Protein AF-A0AAV0X1V1-F1 (afdb_monomer)

Mean predicted aligned error: 10.48 Å

Secondary structure (DSSP, 8-state)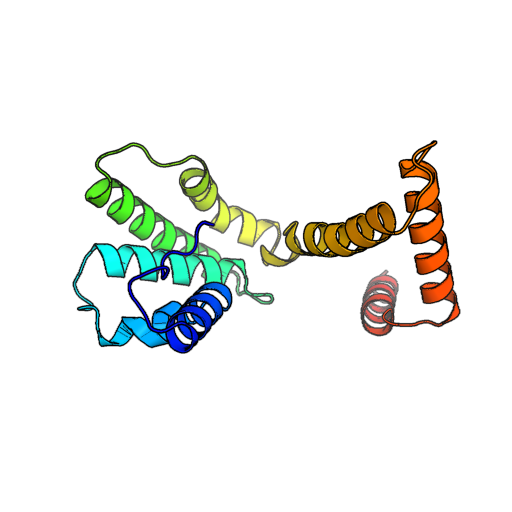:
---TTTTTS-HHHHHHHHHHHHTT-HHHHHTTTS-TT-HHHHHHHHHHHHHHHHH-SS--TTHHHHHHHHHHHHHHHHHHHH-SPPPHHHHHHTTHHHHHHHHS-GGGG-THHHHHHHHHHHHHHHH----TTHHHHHHHHHHHHHHHHHHTTTT-HHHHHHHHHHHTT-

Structure (mmCIF, N/CA/C/O backbone):
data_AF-A0AAV0X1V1-F1
#
_entry.id   AF-A0AAV0X1V1-F1
#
loop_
_atom_site.group_PDB
_atom_site.id
_atom_site.type_symbol
_atom_site.label_atom_id
_atom_site.label_alt_id
_atom_site.label_comp_id
_atom_site.label_asym_id
_atom_site.label_entity_id
_atom_site.label_seq_id
_atom_site.pdbx_PDB_ins_code
_atom_site.Cartn_x
_atom_site.Cartn_y
_atom_site.Cartn_z
_atom_site.occupancy
_atom_site.B_iso_or_equiv
_atom_site.auth_seq_id
_atom_site.auth_comp_id
_atom_site.auth_asym_id
_atom_site.auth_atom_id
_atom_site.pdbx_PDB_model_num
ATOM 1 N N . MET A 1 1 ? 13.251 -3.591 10.973 1.00 37.28 1 MET A N 1
ATOM 2 C CA . MET A 1 1 ? 12.421 -3.738 12.183 1.00 37.28 1 MET A CA 1
ATOM 3 C C . MET A 1 1 ? 13.223 -4.663 13.075 1.00 37.28 1 MET A C 1
ATOM 5 O O . MET A 1 1 ? 13.595 -5.715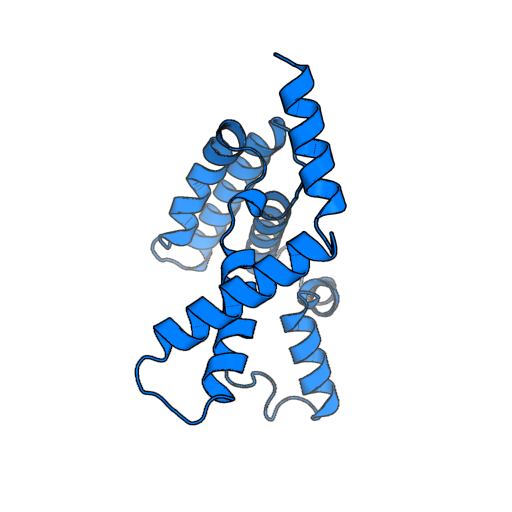 12.573 1.00 37.28 1 MET A O 1
ATOM 9 N N . HIS A 1 2 ? 13.635 -4.219 14.265 1.00 41.78 2 HIS A N 1
ATOM 10 C CA . HIS A 1 2 ? 14.310 -5.112 15.213 1.00 41.78 2 HIS A CA 1
ATOM 11 C C . HIS A 1 2 ? 13.384 -6.292 15.521 1.00 41.78 2 HIS A C 1
ATOM 13 O O . HIS A 1 2 ? 12.164 -6.110 15.542 1.00 41.78 2 HIS A O 1
ATOM 19 N N . ASP A 1 3 ? 13.969 -7.479 15.651 1.00 50.03 3 ASP A N 1
ATOM 20 C CA . ASP A 1 3 ? 13.257 -8.737 15.834 1.00 50.03 3 ASP A CA 1
ATOM 21 C C . ASP A 1 3 ? 12.470 -8.693 17.149 1.00 50.03 3 ASP A C 1
ATOM 23 O O . ASP A 1 3 ? 13.029 -8.726 18.241 1.00 50.03 3 ASP A O 1
ATOM 27 N N . VAL A 1 4 ? 11.149 -8.556 17.035 1.00 63.31 4 VAL A N 1
ATOM 28 C CA . VAL A 1 4 ? 10.232 -8.415 18.177 1.00 63.31 4 VAL A CA 1
ATOM 29 C C . VAL A 1 4 ? 10.148 -9.722 18.982 1.00 63.31 4 VAL A C 1
ATOM 31 O O . VAL A 1 4 ? 9.560 -9.748 20.059 1.00 63.31 4 VAL A O 1
ATOM 34 N N . THR A 1 5 ? 10.718 -10.811 18.458 1.00 50.66 5 THR A N 1
ATOM 35 C CA . THR A 1 5 ? 10.655 -12.153 19.042 1.00 50.66 5 THR A CA 1
ATOM 36 C C . THR A 1 5 ? 11.973 -12.623 19.664 1.00 50.66 5 THR A C 1
ATOM 38 O O . THR A 1 5 ? 11.998 -13.686 20.296 1.00 50.66 5 THR A O 1
ATOM 41 N N . GLU A 1 6 ? 13.044 -11.825 19.559 1.00 52.94 6 GLU A N 1
ATOM 42 C CA . GLU A 1 6 ? 14.349 -12.128 20.152 1.00 52.94 6 GLU A CA 1
ATOM 43 C C . GLU A 1 6 ? 14.230 -12.272 21.683 1.00 52.94 6 GLU A C 1
ATOM 45 O O . GLU A 1 6 ? 13.825 -11.350 22.388 1.00 52.94 6 GLU A O 1
ATOM 50 N N . GLY A 1 7 ? 14.541 -13.466 22.201 1.00 61.59 7 GLY A N 1
ATOM 51 C CA . GLY A 1 7 ? 14.521 -13.775 23.638 1.00 61.59 7 GLY A CA 1
ATOM 52 C C . GLY A 1 7 ? 13.163 -14.179 24.233 1.00 61.59 7 GLY A C 1
ATOM 53 O O . GLY A 1 7 ? 13.118 -14.528 25.410 1.00 61.59 7 GLY A O 1
ATOM 54 N N . VAL A 1 8 ? 12.073 -14.183 23.454 1.00 64.94 8 VAL A N 1
ATOM 55 C CA . VAL A 1 8 ? 10.717 -14.525 23.946 1.00 64.94 8 VAL A CA 1
ATOM 56 C C . VAL A 1 8 ? 10.225 -15.875 23.415 1.00 64.94 8 VAL A C 1
ATOM 58 O O . VAL A 1 8 ? 9.557 -16.621 24.130 1.00 64.94 8 VAL A O 1
ATOM 61 N N . ALA A 1 9 ? 10.566 -16.220 22.172 1.00 60.69 9 ALA A N 1
ATOM 62 C CA . ALA A 1 9 ? 10.157 -17.468 21.533 1.00 60.69 9 ALA A CA 1
ATOM 63 C C . ALA A 1 9 ? 11.377 -18.303 21.112 1.00 60.69 9 ALA A C 1
ATOM 65 O O . ALA A 1 9 ? 12.430 -17.761 20.779 1.00 60.69 9 ALA A O 1
ATOM 66 N N . ARG A 1 10 ? 11.235 -19.639 21.085 1.00 73.94 10 ARG A N 1
ATOM 67 C CA . ARG A 1 10 ? 12.219 -20.513 20.417 1.00 73.94 10 ARG A CA 1
ATOM 68 C C . ARG A 1 10 ? 12.403 -20.042 18.973 1.00 73.94 10 ARG A C 1
ATOM 70 O O . ARG A 1 10 ? 11.416 -19.663 18.345 1.00 73.94 10 ARG A O 1
ATOM 77 N N . TYR A 1 11 ? 13.633 -20.106 18.464 1.00 73.25 11 TYR A N 1
ATOM 78 C CA . TYR A 1 11 ? 14.025 -19.553 17.161 1.00 73.25 11 TYR A CA 1
ATOM 79 C C . TYR A 1 11 ? 13.055 -19.929 16.026 1.00 73.25 11 TYR A C 1
ATOM 81 O O . TYR A 1 11 ? 12.618 -19.070 15.268 1.00 73.25 11 TYR A O 1
ATOM 89 N N . ASP A 1 12 ? 12.607 -21.183 15.984 1.00 71.25 12 ASP A N 1
ATOM 90 C CA . ASP A 1 12 ? 11.672 -21.657 14.957 1.00 71.25 12 ASP A CA 1
ATOM 91 C C . ASP A 1 12 ? 10.294 -20.979 15.057 1.00 71.25 12 ASP A C 1
ATOM 93 O O . ASP A 1 12 ? 9.707 -20.588 14.050 1.00 71.25 12 ASP A O 1
ATOM 97 N N . MET A 1 13 ? 9.788 -20.768 16.277 1.00 70.44 13 MET A N 1
ATOM 98 C CA . MET A 1 13 ? 8.529 -20.047 16.496 1.00 70.44 13 MET A CA 1
ATOM 99 C C . MET A 1 13 ? 8.675 -18.551 16.218 1.00 70.44 13 MET A C 1
ATOM 101 O O . MET A 1 13 ? 7.767 -17.957 15.648 1.00 70.44 13 MET A O 1
ATOM 105 N N . ALA A 1 14 ? 9.812 -17.953 16.574 1.00 70.69 14 ALA A N 1
ATOM 106 C CA . ALA A 1 14 ? 10.150 -16.568 16.249 1.00 70.69 14 ALA A CA 1
ATOM 107 C C . ALA A 1 14 ? 10.116 -16.318 14.729 1.00 70.69 14 ALA A C 1
ATOM 109 O O . ALA A 1 14 ? 9.469 -15.377 14.260 1.00 70.69 14 ALA A O 1
ATOM 110 N N . VAL A 1 15 ? 10.719 -17.221 13.947 1.00 73.94 15 VAL A N 1
ATOM 111 C CA . VAL A 1 15 ? 10.707 -17.173 12.478 1.00 73.94 15 VAL A CA 1
ATOM 112 C C . VAL A 1 15 ? 9.291 -17.335 11.925 1.00 73.94 15 VAL A C 1
ATOM 114 O O . VAL A 1 15 ? 8.881 -16.544 11.076 1.00 73.94 15 VAL A O 1
ATOM 117 N N . ILE A 1 16 ? 8.515 -18.304 12.423 1.00 72.88 16 ILE A N 1
ATOM 118 C CA . ILE A 1 16 ? 7.130 -18.533 11.980 1.00 72.88 16 ILE A CA 1
ATOM 119 C C . ILE A 1 16 ? 6.250 -17.315 12.281 1.00 72.88 16 ILE A C 1
ATOM 121 O O . ILE A 1 16 ? 5.548 -16.828 11.397 1.00 72.88 16 ILE A O 1
ATOM 125 N N . ILE A 1 17 ? 6.309 -16.780 13.502 1.00 68.31 17 ILE A N 1
ATOM 126 C CA . ILE A 1 17 ? 5.523 -15.612 13.920 1.00 68.31 17 ILE A CA 1
ATOM 127 C C . ILE A 1 17 ? 5.905 -14.390 13.082 1.00 68.31 17 ILE A C 1
ATOM 129 O O . ILE A 1 17 ? 5.029 -13.709 12.548 1.00 68.31 17 ILE A O 1
ATOM 133 N N . THR A 1 18 ? 7.201 -14.140 12.901 1.00 68.69 18 THR A N 1
ATOM 134 C CA . THR A 1 18 ? 7.696 -13.028 12.083 1.00 68.69 18 THR A CA 1
ATOM 135 C C . THR A 1 18 ? 7.251 -13.164 10.628 1.00 68.69 18 THR A C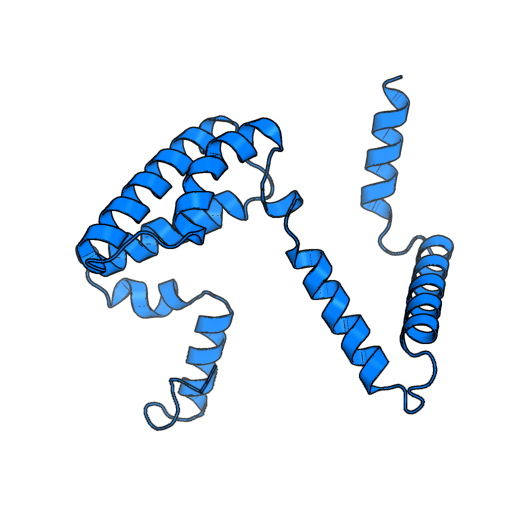 1
ATOM 137 O O . THR A 1 18 ? 6.796 -12.188 10.028 1.00 68.69 18 THR A O 1
ATOM 140 N N . GLN A 1 19 ? 7.309 -14.371 10.062 1.00 71.19 19 GLN A N 1
ATOM 141 C CA . GLN A 1 19 ? 6.864 -14.632 8.697 1.00 71.19 19 GLN A CA 1
ATOM 142 C C . GLN A 1 19 ? 5.356 -14.412 8.542 1.00 71.19 19 GLN A C 1
ATOM 144 O O . GLN A 1 19 ? 4.925 -13.725 7.621 1.00 71.19 19 GLN A O 1
ATOM 149 N N . LEU A 1 20 ? 4.549 -14.901 9.482 1.00 70.38 20 LEU A N 1
ATOM 150 C CA . LEU A 1 20 ? 3.098 -14.726 9.449 1.00 70.38 20 LEU A CA 1
ATOM 151 C C . LEU A 1 20 ? 2.671 -13.265 9.671 1.00 70.38 20 LEU A C 1
ATOM 153 O O . LEU A 1 20 ? 1.693 -12.816 9.072 1.00 70.38 20 LEU A O 1
ATOM 157 N N . ILE A 1 21 ? 3.409 -12.492 10.476 1.00 67.00 21 ILE A N 1
ATOM 158 C CA . ILE A 1 21 ? 3.221 -11.037 10.596 1.00 67.00 21 ILE A CA 1
ATOM 159 C C . ILE A 1 21 ? 3.524 -10.353 9.257 1.00 67.00 21 ILE A C 1
ATOM 161 O O . ILE A 1 21 ? 2.723 -9.540 8.787 1.00 67.00 21 ILE A O 1
ATOM 165 N N . ASN A 1 22 ? 4.642 -10.707 8.618 1.00 64.38 22 ASN A N 1
ATOM 166 C CA . ASN A 1 22 ? 5.047 -10.151 7.325 1.00 64.38 22 ASN A CA 1
ATOM 167 C C . ASN A 1 22 ? 4.050 -10.488 6.205 1.00 64.38 22 ASN A C 1
ATOM 169 O O . ASN A 1 22 ? 3.737 -9.630 5.377 1.00 64.38 22 ASN A O 1
ATOM 173 N N . ASP A 1 23 ? 3.493 -11.697 6.232 1.00 70.19 23 ASP A N 1
ATOM 174 C CA . ASP A 1 23 ? 2.510 -12.189 5.264 1.00 70.19 23 ASP A CA 1
ATOM 175 C C . ASP A 1 23 ? 1.069 -11.746 5.586 1.00 70.19 23 ASP A C 1
ATOM 177 O O . ASP A 1 23 ? 0.130 -12.102 4.876 1.00 70.19 23 ASP A O 1
ATOM 181 N N . LYS A 1 24 ? 0.887 -10.896 6.612 1.00 65.94 24 LYS A N 1
ATOM 182 C CA . LYS A 1 24 ? -0.401 -10.334 7.063 1.00 65.94 24 LYS A CA 1
ATOM 183 C C . LYS A 1 24 ? -1.399 -11.367 7.608 1.00 65.94 24 LYS A C 1
ATOM 185 O O . LYS A 1 24 ? -2.594 -11.082 7.667 1.00 65.94 24 LYS A O 1
ATOM 190 N N . TYR A 1 25 ? -0.925 -12.517 8.076 1.00 70.38 25 TYR A N 1
ATOM 191 C CA . TYR A 1 25 ? -1.731 -13.536 8.758 1.00 70.38 25 TYR A CA 1
ATOM 192 C C . TYR A 1 25 ? -1.837 -13.322 10.272 1.00 70.38 25 TYR A C 1
ATOM 194 O O . TYR A 1 25 ? -2.369 -14.170 10.981 1.00 70.38 25 TYR A O 1
ATOM 202 N N . PHE A 1 26 ? -1.391 -12.171 10.781 1.00 70.88 26 PHE A N 1
ATOM 203 C CA . PHE A 1 26 ? -1.486 -11.818 12.199 1.00 70.88 26 PHE A CA 1
ATOM 204 C C . PHE A 1 26 ? -2.907 -11.984 12.773 1.00 70.88 26 PHE A C 1
ATOM 206 O O . PHE A 1 26 ? -3.072 -12.518 13.868 1.00 70.88 26 PHE A O 1
ATOM 213 N N . THR A 1 27 ? -3.940 -11.617 12.004 1.00 71.44 27 THR A N 1
ATOM 214 C CA . THR A 1 27 ? -5.351 -11.843 12.366 1.00 71.44 27 THR A CA 1
ATOM 215 C C . THR A 1 27 ? -5.704 -13.306 12.593 1.00 71.44 27 THR A C 1
ATOM 217 O O . THR A 1 27 ? -6.553 -13.574 13.430 1.00 71.44 27 THR A O 1
ATOM 220 N N . LEU A 1 28 ? -5.095 -14.242 11.860 1.00 69.56 28 LEU A N 1
ATOM 221 C CA . LEU A 1 28 ? -5.396 -15.671 11.991 1.00 69.56 28 LEU A CA 1
ATOM 222 C C . LEU A 1 28 ? -4.787 -16.278 13.257 1.00 69.56 28 LEU A C 1
ATOM 224 O O . LEU A 1 28 ? -5.328 -17.236 13.786 1.00 69.56 28 LEU A O 1
ATOM 228 N N . ILE A 1 29 ? -3.676 -15.722 13.746 1.00 72.81 29 ILE A N 1
ATOM 229 C CA . ILE A 1 29 ? -2.998 -16.220 14.953 1.00 72.81 29 ILE A CA 1
ATOM 230 C C . ILE A 1 29 ? -3.650 -15.654 16.211 1.00 72.81 29 ILE A C 1
ATOM 232 O O . ILE A 1 29 ? -3.866 -16.360 17.189 1.00 72.81 29 ILE A O 1
ATOM 236 N N . VAL A 1 30 ? -3.906 -14.347 16.201 1.00 74.62 30 VAL A N 1
ATOM 237 C CA . VAL A 1 30 ? -4.257 -13.591 17.409 1.00 74.62 30 VAL A CA 1
ATOM 238 C C . VAL A 1 30 ? -5.757 -13.296 17.476 1.00 74.62 30 VAL A C 1
ATOM 240 O O . VAL A 1 30 ? -6.269 -12.972 18.542 1.00 74.62 30 VAL A O 1
ATOM 243 N N . GLY A 1 31 ? -6.486 -13.444 16.366 1.00 74.44 31 GLY A N 1
ATOM 244 C CA . GLY A 1 31 ? -7.894 -13.057 16.281 1.00 74.44 31 GLY A CA 1
ATOM 245 C C . GLY A 1 31 ? -8.827 -13.828 17.210 1.00 74.44 31 GLY A C 1
ATOM 246 O O . GLY A 1 31 ? -9.748 -13.221 17.741 1.00 74.44 31 GLY A O 1
ATOM 247 N N . GLU A 1 32 ? -8.576 -15.117 17.452 1.00 76.38 32 GLU A N 1
ATOM 248 C CA . GLU A 1 32 ? -9.359 -15.917 18.412 1.00 76.38 32 GLU A CA 1
ATOM 249 C C . GLU A 1 32 ? -8.965 -15.650 19.873 1.00 76.38 32 GLU A C 1
ATOM 251 O O . GLU A 1 32 ? -9.752 -15.888 20.785 1.00 76.38 32 GLU A O 1
ATOM 256 N N . LEU A 1 33 ? -7.754 -15.135 20.101 1.00 77.62 33 LEU A N 1
ATOM 257 C CA . LEU A 1 33 ? -7.209 -14.876 21.436 1.00 77.62 33 LEU A CA 1
ATOM 258 C C . LEU A 1 33 ? -7.554 -13.475 21.959 1.00 77.62 33 LEU A C 1
ATOM 260 O O . LEU A 1 33 ? -7.368 -13.200 23.144 1.00 77.62 33 LEU A O 1
ATOM 264 N N . VAL A 1 34 ? -8.028 -12.576 21.091 1.00 78.69 34 VAL A N 1
ATOM 265 C CA . VAL A 1 34 ? -8.356 -11.192 21.452 1.00 78.69 34 VAL A CA 1
ATOM 266 C C . VAL A 1 34 ? -9.869 -11.024 21.573 1.00 78.69 34 VAL A C 1
ATOM 268 O O . VAL A 1 34 ? -10.588 -11.260 20.600 1.00 78.69 34 VAL A O 1
ATOM 271 N N . PRO A 1 35 ? -10.377 -10.546 22.725 1.00 80.75 35 PRO A N 1
ATOM 272 C CA . PRO A 1 35 ? -11.797 -10.263 22.882 1.00 80.75 35 PRO A CA 1
ATOM 273 C C . PRO A 1 35 ? -12.279 -9.229 21.858 1.00 80.75 35 PRO A C 1
ATOM 275 O O . PRO A 1 35 ? -11.725 -8.128 21.753 1.00 80.75 35 PRO A O 1
ATOM 278 N N . ILE A 1 36 ? -13.340 -9.574 21.123 1.00 75.19 36 ILE A N 1
ATOM 279 C CA . ILE A 1 36 ? -13.860 -8.792 19.988 1.00 75.19 36 ILE A CA 1
ATOM 280 C C . ILE A 1 36 ? -14.313 -7.389 20.419 1.00 75.19 36 ILE A C 1
ATOM 282 O O . ILE A 1 36 ? -14.197 -6.429 19.655 1.00 75.19 36 ILE A O 1
ATOM 286 N N . GLU A 1 37 ? -14.798 -7.250 21.653 1.00 79.69 37 GLU A N 1
ATOM 287 C CA . GLU A 1 37 ? -15.304 -5.983 22.188 1.00 79.69 37 GLU A CA 1
ATOM 288 C C . GLU A 1 37 ? -14.205 -4.967 22.518 1.00 79.69 37 GLU A C 1
ATOM 290 O O . GLU A 1 37 ? -14.509 -3.805 22.794 1.00 79.69 37 GLU A O 1
ATOM 295 N N . THR A 1 38 ? -12.925 -5.356 22.490 1.00 87.19 38 THR A N 1
ATOM 296 C CA . THR A 1 38 ? -11.859 -4.415 22.838 1.00 87.19 38 THR A CA 1
ATOM 297 C C . THR A 1 38 ? -11.742 -3.296 21.791 1.00 87.19 38 THR A C 1
ATOM 299 O O . THR A 1 38 ? -11.590 -3.565 20.595 1.00 87.19 38 THR A O 1
ATOM 302 N N . PRO A 1 39 ? -11.742 -2.012 22.204 1.00 86.69 39 PRO A N 1
ATOM 303 C CA . PRO A 1 39 ? -11.723 -0.882 21.269 1.00 86.69 39 PRO A CA 1
ATOM 304 C C . PRO A 1 39 ? -10.446 -0.847 20.415 1.00 86.69 39 PRO A C 1
ATOM 306 O O . PRO A 1 39 ? -10.466 -0.408 19.265 1.00 86.69 39 PRO A O 1
ATOM 309 N N . VAL A 1 40 ? -9.332 -1.362 20.947 1.00 86.38 40 VAL A N 1
ATOM 310 C CA . VAL A 1 40 ? -8.058 -1.507 20.222 1.00 86.38 40 VAL A CA 1
ATOM 311 C C . VAL A 1 40 ? -8.190 -2.499 19.064 1.00 86.38 40 VAL A C 1
ATOM 313 O O . VAL A 1 40 ? -7.680 -2.253 17.970 1.00 86.38 40 VAL A O 1
ATOM 316 N N . TRP A 1 41 ? -8.907 -3.601 19.277 1.00 87.56 41 TRP A N 1
ATOM 317 C CA . TRP A 1 41 ? -9.150 -4.594 18.239 1.00 87.56 41 TRP A CA 1
ATOM 318 C C . TRP A 1 41 ? -10.113 -4.071 17.174 1.00 87.56 41 TRP A C 1
ATOM 320 O O . TRP A 1 41 ? -9.854 -4.219 15.981 1.00 87.56 41 TRP A O 1
ATOM 330 N N . GLN A 1 42 ? -11.162 -3.355 17.583 1.00 89.81 42 GLN A N 1
ATOM 331 C CA . GLN A 1 42 ? -12.081 -2.684 16.658 1.00 89.81 42 GLN A CA 1
ATOM 332 C C . GLN A 1 42 ? -11.361 -1.662 15.766 1.00 89.81 42 GLN A C 1
ATOM 334 O O . GLN A 1 42 ? -11.594 -1.631 14.555 1.00 89.81 42 GLN A O 1
ATOM 339 N N . LEU A 1 43 ? -10.428 -0.883 16.330 1.00 91.12 43 LEU A N 1
ATOM 340 C CA . LEU A 1 43 ? -9.590 0.049 15.571 1.00 91.12 43 LEU A CA 1
ATOM 341 C C . LEU A 1 43 ? -8.791 -0.676 14.477 1.00 91.12 43 LEU A C 1
ATOM 343 O O . LEU A 1 43 ? -8.716 -0.209 13.334 1.00 91.12 43 LEU A O 1
ATOM 347 N N . TYR A 1 44 ? -8.200 -1.818 14.831 1.00 89.44 44 TYR A N 1
ATOM 348 C CA . TYR A 1 44 ? -7.425 -2.646 13.917 1.00 89.44 44 TYR A CA 1
ATOM 349 C C . TYR A 1 44 ? -8.297 -3.295 12.830 1.00 89.44 44 TYR A C 1
ATOM 351 O O . TYR A 1 44 ? -7.940 -3.236 11.653 1.00 89.44 44 TYR A O 1
ATOM 359 N N . ILE A 1 45 ? -9.468 -3.836 13.182 1.00 88.56 45 ILE A N 1
ATOM 360 C CA . ILE A 1 45 ? -10.432 -4.378 12.212 1.00 88.56 45 ILE A CA 1
ATOM 361 C C . ILE A 1 45 ? -10.863 -3.291 11.222 1.00 88.56 45 ILE A C 1
ATOM 363 O O . ILE A 1 45 ? -10.885 -3.535 10.014 1.00 88.56 45 ILE A O 1
ATOM 367 N N . ALA A 1 46 ? -11.180 -2.085 11.704 1.00 93.00 46 ALA A N 1
ATOM 368 C CA . ALA A 1 46 ? -11.554 -0.965 10.844 1.00 93.00 46 ALA A CA 1
ATOM 369 C C . ALA A 1 46 ? -10.423 -0.617 9.862 1.00 93.00 46 ALA A C 1
ATOM 371 O O . ALA A 1 46 ? -10.660 -0.496 8.660 1.00 93.00 46 ALA A O 1
ATOM 372 N N . LEU A 1 47 ? -9.173 -0.566 10.341 1.00 92.12 47 LEU A N 1
ATOM 373 C CA . LEU A 1 47 ? -8.005 -0.364 9.482 1.00 92.12 47 LEU A CA 1
ATOM 374 C C . LEU A 1 47 ? -7.857 -1.478 8.438 1.00 92.12 47 LEU A C 1
ATOM 376 O O . LEU A 1 47 ? -7.572 -1.201 7.273 1.00 92.12 47 LEU A O 1
ATOM 380 N N . ARG A 1 48 ? -8.060 -2.739 8.835 1.00 90.62 48 ARG A N 1
ATOM 381 C CA . ARG A 1 48 ? -7.953 -3.887 7.931 1.00 90.62 48 ARG A CA 1
ATOM 382 C C . ARG A 1 48 ? -8.977 -3.803 6.803 1.00 90.62 48 ARG A C 1
ATOM 384 O O . ARG A 1 48 ? -8.581 -3.966 5.650 1.00 90.62 48 ARG A O 1
ATOM 391 N N . LYS A 1 49 ? -10.231 -3.466 7.127 1.00 92.88 49 LYS A N 1
ATOM 392 C CA . LYS A 1 49 ? -11.316 -3.255 6.155 1.00 92.88 49 LYS A CA 1
ATOM 393 C C . LYS A 1 49 ? -11.002 -2.120 5.176 1.00 92.88 49 LYS A C 1
ATOM 395 O O . LYS A 1 49 ? -11.201 -2.286 3.976 1.00 92.88 49 LYS A O 1
ATOM 400 N N . ILE A 1 50 ? -10.452 -1.000 5.660 1.00 94.75 50 ILE A N 1
ATOM 401 C CA . ILE A 1 50 ? -9.989 0.108 4.801 1.00 94.75 50 ILE A CA 1
ATOM 402 C C . ILE A 1 50 ? -8.941 -0.396 3.807 1.00 94.75 50 ILE A C 1
ATOM 404 O O . ILE A 1 50 ? -9.049 -0.143 2.610 1.00 94.75 50 ILE A O 1
ATOM 408 N N . VAL A 1 51 ? -7.932 -1.127 4.289 1.00 92.00 51 VAL A N 1
ATOM 409 C CA . VAL A 1 51 ? -6.873 -1.677 3.431 1.00 92.00 51 VAL A CA 1
ATOM 410 C C . VAL A 1 51 ? -7.441 -2.655 2.403 1.00 92.00 51 VAL A C 1
ATOM 412 O O . VAL A 1 51 ? -7.015 -2.611 1.254 1.00 92.00 51 VAL A O 1
ATOM 415 N N . ASP A 1 52 ? -8.406 -3.499 2.775 1.00 91.06 52 ASP A N 1
ATOM 416 C CA . ASP A 1 52 ? -9.042 -4.434 1.839 1.00 91.06 52 ASP A CA 1
ATOM 417 C C . ASP A 1 52 ? -9.762 -3.715 0.698 1.00 91.06 52 ASP A C 1
ATOM 419 O O . ASP A 1 52 ? -9.530 -4.050 -0.465 1.00 91.06 52 ASP A O 1
ATOM 423 N N . ILE A 1 53 ? -10.548 -2.676 1.002 1.00 92.44 53 ILE A N 1
ATOM 424 C CA . ILE A 1 53 ? -11.202 -1.862 -0.032 1.00 92.44 53 ILE A CA 1
ATOM 425 C C . ILE A 1 53 ? -10.143 -1.165 -0.897 1.00 92.44 53 ILE A C 1
ATOM 427 O O . ILE A 1 53 ? -10.186 -1.258 -2.117 1.00 92.44 53 ILE A O 1
ATOM 431 N N . CYS A 1 54 ? -9.137 -0.524 -0.298 1.00 91.94 54 CYS A N 1
ATOM 432 C CA . CYS A 1 54 ? -8.094 0.185 -1.047 1.00 91.94 54 CYS A CA 1
ATOM 433 C C . CYS A 1 54 ? -7.247 -0.733 -1.947 1.00 91.94 54 CYS A C 1
ATOM 435 O O . CYS A 1 54 ? -6.722 -0.283 -2.968 1.00 91.94 54 CYS A O 1
ATOM 437 N N . CYS A 1 55 ? -7.073 -2.002 -1.566 1.00 89.94 55 CYS A N 1
ATOM 438 C CA . CYS A 1 55 ? -6.281 -2.982 -2.306 1.00 89.94 55 CYS A CA 1
ATOM 439 C C . CYS A 1 55 ? -7.095 -3.813 -3.310 1.00 89.94 55 CYS A C 1
ATOM 441 O O . CYS A 1 55 ? -6.495 -4.556 -4.094 1.00 89.94 55 CYS A O 1
ATOM 443 N N . ALA A 1 56 ? -8.424 -3.701 -3.320 1.00 89.44 56 ALA A N 1
ATOM 444 C CA . ALA A 1 56 ? -9.259 -4.416 -4.272 1.00 89.44 56 ALA A CA 1
ATOM 445 C C . ALA A 1 56 ? -9.059 -3.878 -5.701 1.00 89.44 56 ALA A C 1
ATOM 447 O O . ALA A 1 56 ? -8.979 -2.675 -5.942 1.00 89.44 56 ALA A O 1
ATOM 448 N N . LYS A 1 57 ? -8.941 -4.795 -6.670 1.00 88.00 57 LYS A N 1
ATOM 449 C CA . LYS A 1 57 ? -8.712 -4.461 -8.090 1.00 88.00 57 LYS A CA 1
ATOM 450 C C . LYS A 1 57 ? -9.991 -4.088 -8.832 1.00 88.00 57 LYS A C 1
ATOM 452 O O . LYS A 1 57 ? -9.920 -3.399 -9.841 1.00 88.00 57 LYS A O 1
ATOM 457 N N . THR A 1 58 ? -11.131 -4.567 -8.352 1.00 88.50 58 THR A N 1
ATOM 458 C CA . THR A 1 58 ? -12.455 -4.360 -8.940 1.00 88.50 58 THR A CA 1
ATOM 459 C C . THR A 1 58 ? -13.399 -3.995 -7.810 1.00 88.50 58 THR A C 1
ATOM 461 O O . THR A 1 58 ? -13.519 -4.752 -6.848 1.00 88.50 58 THR A O 1
ATOM 464 N N . ILE A 1 59 ? -14.002 -2.813 -7.890 1.00 89.06 59 ILE A N 1
ATOM 465 C CA . ILE A 1 59 ? -14.793 -2.228 -6.806 1.00 89.06 59 ILE A CA 1
ATOM 466 C C . ILE A 1 59 ? -16.031 -1.569 -7.418 1.00 89.06 59 ILE A C 1
ATOM 468 O O . ILE A 1 59 ? -15.944 -0.993 -8.502 1.00 89.06 59 ILE A O 1
ATOM 472 N N . GLN A 1 60 ? -17.168 -1.678 -6.731 1.00 90.25 60 GLN A N 1
ATOM 473 C CA . GLN A 1 60 ? -18.412 -1.001 -7.100 1.00 90.25 60 GLN A CA 1
ATOM 474 C C . GLN A 1 60 ? -18.408 0.450 -6.600 1.00 90.25 60 GLN A C 1
ATOM 476 O O . GLN A 1 60 ? -17.755 0.766 -5.604 1.00 90.25 60 GLN A O 1
ATOM 481 N N . SER A 1 61 ? -19.146 1.341 -7.262 1.00 85.12 61 SER A N 1
ATOM 482 C CA . SER A 1 61 ? -19.221 2.760 -6.887 1.00 85.12 61 SER A CA 1
ATOM 483 C C . SER A 1 61 ? -19.670 2.961 -5.441 1.00 85.12 61 SER A C 1
ATOM 485 O O . SER A 1 61 ? -19.129 3.808 -4.740 1.00 85.12 61 SER A O 1
ATOM 487 N N . GLU A 1 62 ? -20.590 2.129 -4.958 1.00 89.31 62 GLU A N 1
ATOM 488 C CA . GLU A 1 62 ? -21.209 2.219 -3.633 1.00 89.31 62 GLU A CA 1
ATOM 489 C C . GLU A 1 62 ? -20.202 1.958 -2.502 1.00 89.31 62 GLU A C 1
ATOM 491 O O . GLU A 1 62 ? -20.386 2.411 -1.369 1.00 89.31 62 GLU A O 1
ATOM 496 N N . CYS A 1 63 ? -19.086 1.285 -2.805 1.00 91.06 63 CYS A N 1
ATOM 497 C CA . CYS A 1 63 ? -18.006 1.064 -1.851 1.00 91.06 63 CYS A CA 1
ATOM 498 C C . CYS A 1 63 ? -17.318 2.368 -1.414 1.00 91.06 63 CYS A C 1
ATOM 500 O O . CYS A 1 63 ? -16.638 2.355 -0.389 1.00 91.06 63 CYS A O 1
ATOM 502 N N . SER A 1 64 ? -17.492 3.489 -2.131 1.00 92.88 64 SER A N 1
ATOM 503 C CA . SER A 1 64 ? -16.983 4.796 -1.689 1.00 92.88 64 SER A CA 1
ATOM 504 C C . SER A 1 64 ? -17.627 5.233 -0.375 1.00 92.88 64 SER A C 1
ATOM 506 O O . SER A 1 64 ? -16.928 5.655 0.541 1.00 92.88 64 SER A O 1
ATOM 508 N N . HIS A 1 65 ? -18.947 5.074 -0.257 1.00 94.44 65 HIS A N 1
ATOM 509 C CA . HIS A 1 65 ? -19.696 5.454 0.939 1.00 94.44 65 HIS A CA 1
ATOM 510 C C . HIS A 1 65 ? -19.344 4.551 2.119 1.00 94.44 65 HIS A C 1
ATOM 512 O O . HIS A 1 65 ? -19.140 5.033 3.233 1.00 94.44 65 HIS A O 1
ATOM 518 N N . LEU A 1 66 ? -19.203 3.248 1.857 1.00 95.19 66 LEU A N 1
ATOM 519 C CA . LEU A 1 66 ? -18.736 2.289 2.853 1.00 95.19 66 LEU A CA 1
ATOM 520 C C . LEU A 1 66 ? -17.331 2.650 3.356 1.00 95.19 66 LEU A C 1
ATOM 522 O O . LEU A 1 66 ? -17.079 2.621 4.559 1.00 95.19 66 LEU A O 1
ATOM 526 N N . LEU A 1 67 ? -16.420 3.016 2.451 1.00 95.62 67 LEU A N 1
ATOM 527 C CA . LEU A 1 67 ? -15.070 3.432 2.814 1.00 95.62 67 LEU A CA 1
ATOM 528 C C . LEU A 1 67 ? -15.091 4.672 3.714 1.00 95.62 67 LEU A C 1
ATOM 530 O O . LEU A 1 67 ? -14.432 4.665 4.752 1.00 95.62 67 LEU A O 1
ATOM 534 N N . ASP A 1 68 ? -15.877 5.692 3.367 1.00 96.31 68 ASP A N 1
ATOM 535 C CA . ASP A 1 68 ? -15.988 6.920 4.161 1.00 96.31 68 ASP A CA 1
ATOM 536 C C . ASP A 1 68 ? -16.528 6.638 5.574 1.00 96.31 68 ASP A C 1
ATOM 538 O O . ASP A 1 68 ? -15.991 7.157 6.556 1.00 96.31 68 ASP A O 1
ATOM 542 N N . GLN A 1 69 ? -17.526 5.754 5.704 1.00 97.00 69 GLN A N 1
ATOM 543 C CA . GLN A 1 69 ? -18.054 5.328 7.004 1.00 97.00 69 GLN A CA 1
ATOM 544 C C . GLN A 1 69 ? -17.002 4.601 7.850 1.00 97.00 69 GLN A C 1
ATOM 546 O O . GLN A 1 69 ? -16.826 4.915 9.028 1.00 97.00 69 GLN A O 1
ATOM 551 N N . ILE A 1 70 ? -16.269 3.650 7.261 1.00 96.75 70 ILE A N 1
ATOM 552 C CA . ILE A 1 70 ? -15.246 2.887 7.990 1.00 96.75 70 ILE A CA 1
ATOM 553 C C . ILE A 1 70 ? -14.067 3.792 8.379 1.00 96.75 70 ILE A C 1
ATOM 555 O O . ILE A 1 70 ? -13.530 3.655 9.478 1.00 96.75 70 ILE A O 1
ATOM 559 N N . VAL A 1 71 ? -13.674 4.740 7.521 1.00 97.25 71 VAL A N 1
ATOM 560 C CA . VAL A 1 71 ? -12.627 5.731 7.824 1.00 97.25 71 VAL A CA 1
ATOM 561 C C . VAL A 1 71 ? -13.056 6.655 8.962 1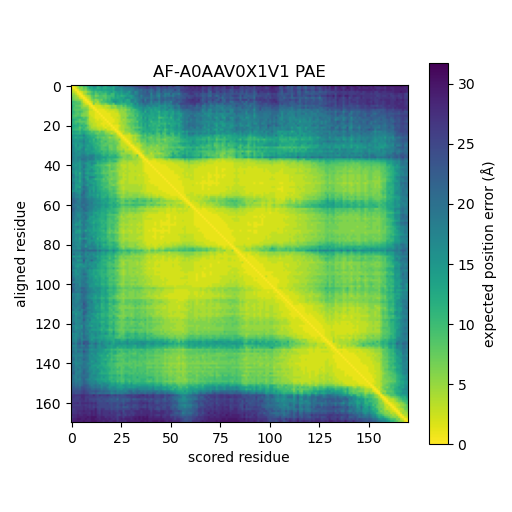.00 97.25 71 VAL A C 1
ATOM 563 O O . VAL A 1 71 ? -12.249 6.925 9.852 1.00 97.25 71 VAL A O 1
ATOM 566 N N . ALA A 1 72 ? -14.310 7.116 8.974 1.00 96.62 72 ALA A N 1
ATOM 567 C CA . ALA A 1 72 ? -14.833 7.940 10.060 1.00 96.62 72 ALA A CA 1
ATOM 568 C C . ALA A 1 72 ? -14.785 7.195 11.403 1.00 96.62 72 ALA A C 1
ATOM 570 O O . ALA A 1 72 ? -14.276 7.736 12.386 1.00 96.62 72 ALA A O 1
ATOM 571 N N . GLU A 1 73 ? -15.223 5.934 11.425 1.00 96.25 73 GLU A N 1
ATOM 572 C CA . GLU A 1 73 ? -15.187 5.107 12.633 1.00 96.25 73 GLU A CA 1
ATOM 573 C C . GLU A 1 73 ? -13.751 4.807 13.087 1.00 96.25 73 GLU A C 1
ATOM 575 O O . GLU A 1 73 ? -13.423 4.946 14.266 1.00 96.25 73 GLU A O 1
ATOM 580 N N . HIS A 1 74 ? -12.855 4.485 12.149 1.00 96.25 74 HIS A N 1
ATOM 581 C CA . HIS A 1 74 ? -11.434 4.295 12.437 1.00 96.25 74 HIS A CA 1
ATOM 582 C C . HIS A 1 74 ? -10.810 5.546 13.070 1.00 96.25 74 HIS A C 1
ATOM 584 O O . HIS A 1 74 ? -10.125 5.452 14.088 1.00 96.25 74 HIS A O 1
ATOM 590 N N . ASN A 1 75 ? -11.066 6.726 12.500 1.00 95.94 75 ASN A N 1
ATOM 591 C CA . ASN A 1 75 ? -10.526 7.985 13.006 1.00 95.94 75 ASN A CA 1
ATOM 592 C C . ASN A 1 75 ? -11.094 8.329 14.390 1.00 95.94 75 ASN A C 1
ATOM 594 O O . ASN A 1 75 ? -10.346 8.786 15.254 1.00 95.94 75 ASN A O 1
ATOM 598 N N . ARG A 1 76 ? -12.384 8.060 14.628 1.00 95.56 76 ARG A N 1
ATOM 599 C CA . ARG A 1 76 ? -13.028 8.239 15.937 1.00 95.56 76 ARG A CA 1
ATOM 600 C C . ARG A 1 76 ? -12.364 7.369 17.007 1.00 95.56 76 ARG A C 1
ATOM 602 O O . ARG A 1 76 ? -11.968 7.885 18.052 1.00 95.56 76 ARG A O 1
ATOM 609 N N . LEU A 1 77 ? -12.192 6.074 16.732 1.00 94.31 77 LEU A N 1
ATOM 610 C CA . LEU A 1 77 ? -11.515 5.138 17.636 1.00 94.31 77 LEU A CA 1
ATOM 611 C C . LEU A 1 77 ? -10.044 5.517 17.853 1.00 94.31 77 LEU A C 1
ATOM 613 O O . LEU A 1 77 ? -9.544 5.429 18.973 1.00 94.31 77 LEU A O 1
ATOM 617 N N . TYR A 1 78 ? -9.353 5.980 16.808 1.00 94.69 78 TYR A N 1
ATOM 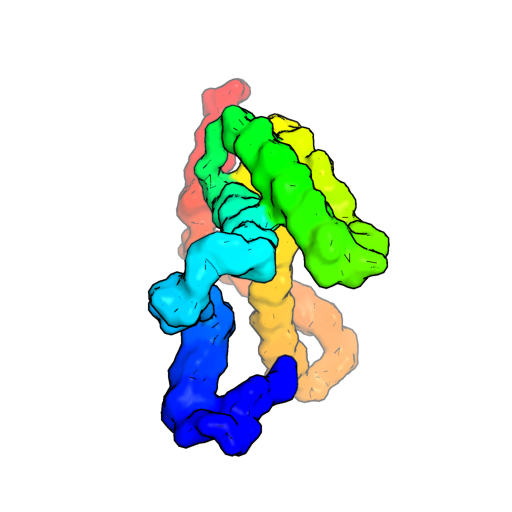618 C CA . TYR A 1 78 ? -7.956 6.400 16.900 1.00 94.69 78 TYR A CA 1
ATOM 619 C C . TYR A 1 78 ? -7.786 7.594 17.844 1.00 94.69 78 TYR A C 1
ATOM 621 O O . TYR A 1 78 ? -6.903 7.575 18.698 1.00 94.69 78 TYR A O 1
ATOM 629 N N . LEU A 1 79 ? -8.633 8.620 17.709 1.00 94.69 79 LEU A N 1
ATOM 630 C CA . LEU A 1 79 ? -8.603 9.800 18.577 1.00 94.69 79 LEU A CA 1
ATOM 631 C C . LEU A 1 79 ? -8.901 9.428 20.034 1.00 94.69 79 LEU A C 1
ATOM 633 O O . LEU A 1 79 ? -8.188 9.877 20.930 1.00 94.69 79 LEU A O 1
ATOM 637 N N . LEU A 1 80 ? -9.897 8.562 20.255 1.00 93.75 80 LEU A N 1
ATOM 638 C CA . LEU A 1 80 ? -10.269 8.076 21.586 1.00 93.75 80 LEU A CA 1
ATOM 639 C C . LEU A 1 80 ? -9.116 7.331 22.275 1.00 93.75 80 LEU A C 1
ATOM 641 O O . LEU A 1 80 ? -8.836 7.578 23.442 1.00 93.75 80 LEU A O 1
ATOM 645 N N . LEU A 1 81 ? -8.448 6.424 21.558 1.00 91.19 81 LEU A N 1
ATOM 646 C CA . LEU A 1 81 ? -7.394 5.574 22.121 1.00 91.19 81 LEU A CA 1
ATOM 647 C C . LEU A 1 81 ? -6.040 6.276 22.219 1.00 91.19 81 LEU A C 1
ATOM 649 O O . LEU A 1 81 ? -5.262 5.991 23.124 1.00 91.19 81 LEU A O 1
ATOM 653 N N . SER A 1 82 ? -5.726 7.159 21.270 1.00 90.19 82 SER A N 1
ATOM 654 C CA . SER A 1 82 ? -4.418 7.810 21.216 1.00 90.19 82 SER A CA 1
ATOM 655 C C . SER A 1 82 ? -4.338 9.078 22.064 1.00 90.19 82 SER A C 1
ATOM 657 O O . SER A 1 82 ? -3.217 9.504 22.342 1.00 90.19 82 SER A O 1
ATOM 659 N N . GLY A 1 83 ? -5.466 9.726 22.384 1.00 90.38 83 GLY A N 1
ATOM 660 C CA . GLY A 1 83 ? -5.493 11.017 23.086 1.00 90.38 83 GLY A CA 1
ATOM 661 C C . GLY A 1 83 ? -4.714 12.133 22.374 1.00 90.38 83 GLY A C 1
ATOM 662 O O . GLY A 1 83 ? -4.296 13.099 23.005 1.00 90.38 83 GLY A O 1
ATOM 663 N N . SER A 1 84 ? -4.456 11.981 21.071 1.00 90.38 84 SER A N 1
ATOM 664 C CA . SER A 1 84 ? -3.578 12.854 20.289 1.00 90.38 84 SER A CA 1
ATOM 665 C C . SER A 1 84 ? -4.209 13.234 18.953 1.00 90.38 84 SER A C 1
ATOM 667 O O . SER A 1 84 ? -5.259 12.718 18.572 1.00 90.38 84 SER A O 1
ATOM 669 N N . ASN A 1 85 ? -3.552 14.136 18.223 1.00 91.69 85 ASN A N 1
ATOM 670 C CA . ASN A 1 85 ? -4.022 14.592 16.921 1.00 91.69 85 ASN A CA 1
ATOM 671 C C . ASN A 1 85 ? -3.990 13.485 15.858 1.00 91.69 85 ASN A C 1
ATOM 673 O O . ASN A 1 85 ? -3.142 12.585 15.853 1.00 91.69 85 ASN A O 1
ATOM 677 N N . LEU A 1 86 ? -4.896 13.605 14.887 1.00 91.56 86 LEU A N 1
ATOM 678 C CA . LEU A 1 86 ? -4.954 12.698 13.752 1.00 91.56 86 LEU A CA 1
ATOM 679 C C . LEU A 1 86 ? -3.683 12.824 12.901 1.00 91.56 86 LEU A C 1
ATOM 681 O O . LEU A 1 86 ? -3.297 13.914 12.478 1.00 91.56 86 LEU A O 1
ATOM 685 N N . LYS A 1 87 ? -3.031 11.695 12.605 1.00 92.50 87 LYS A N 1
ATOM 686 C CA . LYS A 1 87 ? -1.853 11.697 11.725 1.00 92.50 87 LYS A CA 1
ATOM 687 C C . LYS A 1 87 ? -2.254 12.113 10.300 1.00 92.50 87 LYS A C 1
ATOM 689 O O . LYS A 1 87 ? -3.305 11.673 9.829 1.00 92.50 87 LYS A O 1
ATOM 694 N N . PRO A 1 88 ? -1.384 12.820 9.549 1.00 94.19 88 PRO A N 1
ATOM 695 C CA . PRO A 1 88 ? -1.679 13.245 8.175 1.00 94.19 88 PRO A CA 1
ATOM 696 C C . PRO A 1 88 ? -2.147 12.111 7.253 1.00 94.19 88 PRO A C 1
ATOM 698 O O . PRO A 1 88 ? -3.039 12.302 6.433 1.00 94.19 88 PRO A O 1
ATOM 701 N N . LYS A 1 89 ? -1.605 10.898 7.435 1.00 92.19 89 LYS A N 1
ATOM 702 C CA . LYS A 1 89 ? -2.015 9.703 6.680 1.00 92.19 89 LYS A CA 1
ATOM 703 C C . LYS A 1 89 ? -3.509 9.385 6.834 1.00 92.19 89 LYS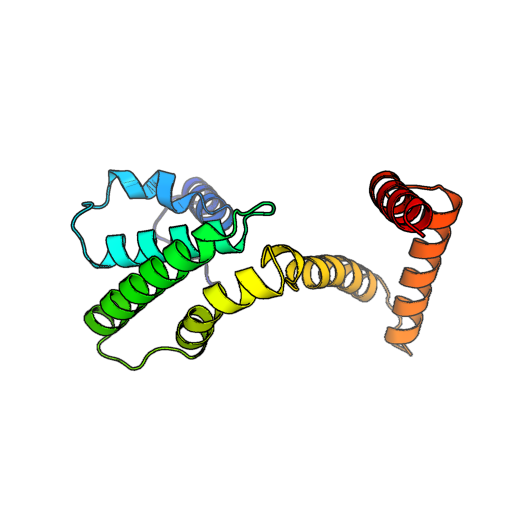 A C 1
ATOM 705 O O . LYS A 1 89 ? -4.152 9.034 5.857 1.00 92.19 89 LYS A O 1
ATOM 710 N N . PHE A 1 90 ? -4.056 9.533 8.040 1.00 93.19 90 PHE A N 1
ATOM 711 C CA . PHE A 1 90 ? -5.450 9.215 8.346 1.00 93.19 90 PHE A CA 1
ATOM 712 C C . PHE A 1 90 ? -6.391 10.350 7.943 1.00 93.19 90 PHE A C 1
ATOM 714 O O . PHE A 1 90 ? -7.520 10.098 7.536 1.00 93.19 90 PHE A O 1
ATOM 721 N N . HIS A 1 91 ? -5.904 11.593 7.969 1.00 93.19 91 HIS A N 1
ATOM 722 C CA . HIS A 1 91 ? -6.616 12.710 7.355 1.00 93.19 91 HIS A CA 1
ATOM 723 C C . HIS A 1 91 ? -6.759 12.499 5.841 1.00 93.19 91 HIS A C 1
ATOM 725 O O . HIS A 1 91 ? -7.857 12.609 5.308 1.00 93.19 91 HIS A O 1
ATOM 731 N N . MET A 1 92 ? -5.686 12.084 5.160 1.00 93.62 92 MET A N 1
ATOM 732 C CA . MET A 1 92 ? -5.716 11.821 3.718 1.00 93.62 92 MET A CA 1
ATOM 733 C C . MET A 1 92 ? -6.715 10.718 3.331 1.00 93.62 92 MET A C 1
ATOM 735 O O . MET A 1 92 ? -7.339 10.809 2.276 1.00 93.62 92 MET A O 1
ATOM 739 N N . LEU A 1 93 ? -6.917 9.710 4.194 1.00 94.38 93 LEU A N 1
ATOM 740 C CA . LEU A 1 93 ? -7.912 8.650 3.978 1.00 94.38 93 LEU A CA 1
ATOM 741 C C . LEU A 1 93 ? -9.345 9.184 3.870 1.00 94.38 93 LEU A C 1
ATOM 743 O O . LEU A 1 93 ? -10.154 8.579 3.178 1.00 94.38 93 LEU A O 1
ATOM 747 N N . THR A 1 94 ? -9.664 10.326 4.483 1.00 95.62 94 THR A N 1
ATOM 748 C CA . THR A 1 94 ? -11.010 10.928 4.381 1.00 95.62 94 THR A CA 1
ATOM 749 C C . THR A 1 94 ? -11.355 11.383 2.962 1.00 95.62 94 THR A C 1
ATOM 751 O O . THR A 1 94 ? -12.515 11.601 2.632 1.00 95.62 94 THR A O 1
ATOM 754 N N . HIS A 1 95 ? -10.351 11.522 2.095 1.00 94.81 95 HIS A N 1
ATOM 755 C CA . HIS A 1 95 ? -10.543 11.872 0.692 1.00 94.81 95 HIS A CA 1
ATOM 756 C C . HIS A 1 95 ? -10.618 10.648 -0.224 1.00 94.81 95 HIS A C 1
ATOM 758 O O . HIS A 1 95 ? -10.866 10.798 -1.42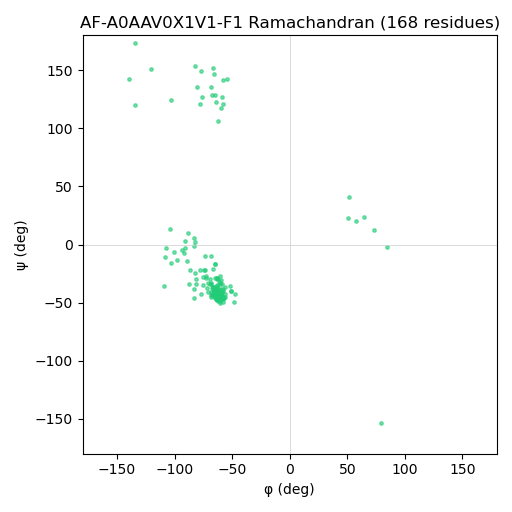3 1.00 94.81 95 HIS A O 1
ATOM 764 N N . TYR A 1 96 ? -10.405 9.440 0.306 1.00 94.50 96 TYR A N 1
ATOM 765 C CA . TYR A 1 96 ? -10.283 8.244 -0.520 1.00 94.50 96 TYR A CA 1
ATOM 766 C C . TYR A 1 96 ? -11.613 7.826 -1.150 1.00 94.50 96 TYR A C 1
ATOM 768 O O . TYR A 1 96 ? -11.585 7.383 -2.295 1.00 94.50 96 TYR A O 1
ATOM 776 N N . GLY A 1 97 ? -12.764 8.038 -0.497 1.00 94.19 97 GLY A N 1
ATOM 777 C CA . GLY A 1 97 ? -14.071 7.789 -1.117 1.00 94.19 97 GLY A CA 1
ATOM 778 C C . GLY A 1 97 ? -14.268 8.608 -2.397 1.00 94.19 97 GLY A C 1
ATOM 779 O O . GLY A 1 97 ? -14.609 8.067 -3.448 1.00 94.19 97 GLY A O 1
ATOM 780 N N . ARG A 1 98 ? -13.927 9.904 -2.364 1.00 94.88 98 ARG A N 1
ATOM 781 C CA . ARG A 1 98 ? -13.975 10.779 -3.551 1.00 94.88 98 ARG A CA 1
ATOM 782 C C . ARG A 1 98 ? -12.988 10.346 -4.638 1.00 94.88 98 ARG A C 1
ATOM 784 O O . ARG A 1 98 ? -13.319 10.396 -5.822 1.00 94.88 98 ARG A O 1
ATOM 791 N N . LEU A 1 99 ? -11.775 9.944 -4.252 1.00 93.44 99 LEU A N 1
ATOM 792 C CA . LEU A 1 99 ? -10.771 9.449 -5.199 1.00 93.44 99 LEU A CA 1
ATOM 793 C C . LEU A 1 99 ? -11.210 8.145 -5.867 1.00 93.44 99 LEU A C 1
ATOM 795 O O . LEU A 1 99 ? -10.960 7.982 -7.056 1.00 93.44 99 LEU A O 1
ATOM 799 N N . LEU A 1 100 ? -11.898 7.265 -5.137 1.00 92.25 100 LEU A N 1
ATOM 800 C CA . LEU A 1 100 ? -12.438 6.018 -5.668 1.00 92.25 100 LEU A CA 1
ATOM 801 C C . LEU A 1 100 ? -13.461 6.283 -6.782 1.00 92.25 100 LEU A C 1
A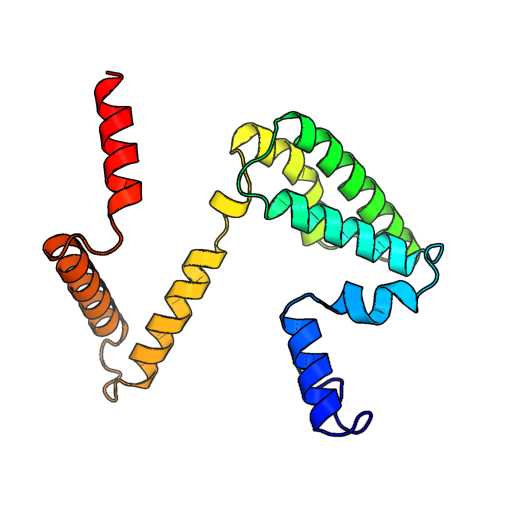TOM 803 O O . LEU A 1 100 ? -13.383 5.668 -7.839 1.00 92.25 100 LEU A O 1
ATOM 807 N N . ILE A 1 101 ? -14.377 7.237 -6.580 1.00 92.94 101 ILE A N 1
ATOM 808 C CA . ILE A 1 101 ? -15.377 7.611 -7.595 1.00 92.94 101 ILE A CA 1
ATOM 809 C C . ILE A 1 101 ? -14.699 8.217 -8.831 1.00 92.94 101 ILE A C 1
ATOM 811 O O . ILE A 1 101 ? -15.071 7.911 -9.960 1.00 92.94 101 ILE A O 1
ATOM 815 N N . LYS A 1 102 ? -13.699 9.083 -8.627 1.00 92.62 102 LYS A N 1
ATOM 816 C CA . LYS A 1 102 ? -13.056 9.822 -9.721 1.00 92.62 102 LYS A CA 1
ATOM 817 C C . LYS A 1 102 ? -12.073 8.976 -10.536 1.00 92.62 102 LYS A C 1
ATOM 819 O O . LYS A 1 102 ? -12.031 9.102 -11.755 1.00 92.62 102 LYS A O 1
ATOM 824 N N . ASN A 1 103 ? -11.254 8.167 -9.866 1.00 90.75 103 ASN A N 1
ATOM 825 C CA . ASN A 1 103 ? -10.132 7.447 -10.475 1.00 90.75 103 ASN A CA 1
ATOM 826 C C . ASN A 1 103 ? -10.383 5.935 -10.593 1.00 90.75 103 ASN A C 1
ATOM 828 O O . ASN A 1 103 ? -9.595 5.238 -11.231 1.00 90.75 103 ASN A O 1
ATOM 832 N N . GLY A 1 104 ? -11.438 5.415 -9.961 1.00 89.50 104 GLY A N 1
ATOM 833 C CA . GLY A 1 104 ? -11.675 3.983 -9.835 1.00 89.50 104 GLY A CA 1
ATOM 834 C C . GLY A 1 104 ? -10.823 3.328 -8.733 1.00 89.50 104 GLY A C 1
ATOM 835 O O . GLY A 1 104 ? -10.433 3.981 -7.760 1.00 89.50 104 GLY A O 1
ATOM 836 N N . PRO A 1 105 ? -10.530 2.020 -8.852 1.00 90.88 105 PRO A N 1
ATOM 837 C CA . PRO A 1 105 ? -9.816 1.257 -7.829 1.00 90.88 105 PRO A CA 1
ATOM 838 C C . PRO A 1 105 ? -8.426 1.823 -7.485 1.00 90.88 105 PRO A C 1
ATOM 840 O O . PRO A 1 105 ? -7.522 1.875 -8.323 1.00 90.88 105 PRO A O 1
ATOM 843 N N . LEU A 1 106 ? -8.221 2.181 -6.212 1.00 90.62 106 LEU A N 1
ATOM 844 C CA . LEU A 1 106 ? -7.031 2.904 -5.733 1.00 90.62 106 LEU A CA 1
ATOM 845 C C . LEU A 1 106 ? -5.717 2.125 -5.908 1.00 90.62 106 LEU A C 1
ATOM 847 O O . LEU A 1 106 ? -4.654 2.721 -6.113 1.00 90.62 106 LEU A O 1
ATOM 851 N N . ILE A 1 107 ? -5.775 0.789 -5.875 1.00 89.88 107 ILE A N 1
ATOM 852 C CA . ILE A 1 107 ? -4.604 -0.076 -6.069 1.00 89.88 107 ILE A CA 1
ATOM 853 C C . ILE A 1 107 ? -3.940 0.130 -7.435 1.00 89.88 107 ILE A C 1
ATOM 855 O O . ILE A 1 107 ? -2.719 -0.005 -7.548 1.00 89.88 107 ILE A O 1
ATOM 859 N N . LEU A 1 108 ? -4.716 0.497 -8.460 1.00 87.94 108 LEU A N 1
ATOM 860 C CA . LEU A 1 108 ? -4.220 0.703 -9.822 1.00 87.94 108 LEU A CA 1
ATOM 861 C C . LEU A 1 108 ? -3.392 1.987 -9.941 1.00 87.94 108 LEU A C 1
ATOM 863 O O . LEU A 1 108 ? -2.473 2.050 -10.750 1.00 87.94 108 LEU A O 1
ATOM 867 N N . THR A 1 109 ? -3.660 2.971 -9.080 1.00 88.62 109 THR A N 1
ATOM 868 C CA . THR A 1 109 ? -2.887 4.218 -8.971 1.00 88.62 109 THR A CA 1
ATOM 869 C C . THR A 1 109 ? -1.743 4.140 -7.953 1.00 88.62 109 THR A C 1
ATOM 871 O O . THR A 1 109 ? -1.069 5.134 -7.696 1.00 88.62 109 THR A O 1
ATOM 874 N N . SER A 1 110 ? -1.517 2.976 -7.336 1.00 89.44 110 SER A N 1
ATOM 875 C CA . SER A 1 110 ? -0.519 2.828 -6.273 1.00 89.44 110 SER A CA 1
ATOM 876 C C . SER A 1 110 ? 0.920 2.749 -6.796 1.00 89.44 110 SER A C 1
ATOM 878 O O . SER A 1 110 ? 1.206 2.163 -7.841 1.00 89.44 110 SER A O 1
ATOM 880 N N . CYS A 1 111 ? 1.872 3.240 -5.997 1.00 89.25 111 CYS A N 1
ATOM 881 C CA . CYS A 1 111 ? 3.300 3.170 -6.323 1.00 89.25 111 CYS A CA 1
ATOM 882 C C . CYS A 1 111 ? 3.963 1.821 -5.984 1.00 89.25 111 CYS A C 1
ATOM 884 O O . CYS A 1 111 ? 5.163 1.652 -6.203 1.00 89.25 111 CYS A O 1
ATOM 886 N N . ILE A 1 112 ? 3.210 0.831 -5.487 1.00 86.69 112 ILE A N 1
ATOM 887 C CA . ILE A 1 112 ? 3.752 -0.460 -5.019 1.00 86.69 112 ILE A CA 1
ATOM 888 C C . ILE A 1 112 ? 4.527 -1.177 -6.136 1.00 86.69 112 ILE A C 1
ATOM 890 O O . ILE A 1 112 ? 5.579 -1.773 -5.901 1.00 86.69 112 ILE A O 1
ATOM 894 N N . ARG A 1 113 ? 4.037 -1.104 -7.379 1.00 86.81 113 ARG A N 1
ATOM 895 C CA . ARG A 1 113 ? 4.700 -1.726 -8.538 1.00 86.81 113 ARG A CA 1
ATOM 896 C C . ARG A 1 113 ? 6.009 -1.022 -8.903 1.00 86.81 113 ARG A C 1
ATOM 898 O O . ARG A 1 113 ? 6.952 -1.700 -9.313 1.00 86.81 113 ARG A O 1
ATOM 905 N N . PHE A 1 114 ? 6.083 0.298 -8.729 1.00 88.94 114 PHE A N 1
ATOM 906 C CA . PHE A 1 114 ? 7.317 1.056 -8.943 1.00 88.94 114 PHE A CA 1
ATOM 907 C C . PHE A 1 114 ? 8.369 0.671 -7.900 1.00 88.94 114 PHE A C 1
ATOM 909 O O . PHE A 1 114 ? 9.496 0.344 -8.269 1.00 88.94 114 PHE A O 1
ATOM 916 N N . GLU A 1 115 ? 7.977 0.551 -6.629 1.00 88.38 115 GLU A N 1
ATOM 917 C CA . GLU A 1 115 ? 8.885 0.097 -5.570 1.00 88.38 115 GLU A CA 1
ATOM 918 C C . GLU A 1 115 ? 9.388 -1.335 -5.778 1.00 88.38 115 GLU A C 1
ATOM 920 O O . GLU A 1 115 ? 10.577 -1.621 -5.617 1.00 88.38 115 GLU A O 1
ATOM 925 N N . ALA A 1 116 ? 8.517 -2.237 -6.236 1.00 88.88 116 ALA A N 1
ATOM 926 C CA . ALA A 1 116 ? 8.928 -3.589 -6.602 1.00 88.88 116 ALA A CA 1
ATOM 927 C C . ALA A 1 116 ? 9.984 -3.587 -7.727 1.00 88.88 116 ALA A C 1
ATOM 929 O O . ALA A 1 116 ? 10.940 -4.366 -7.682 1.00 88.88 116 ALA A O 1
ATOM 930 N N . LYS A 1 117 ? 9.861 -2.684 -8.713 1.00 88.00 117 LYS A N 1
ATOM 931 C CA . LYS A 1 117 ? 10.851 -2.522 -9.790 1.00 88.00 117 LYS A CA 1
ATOM 932 C C . LYS A 1 117 ? 12.188 -1.988 -9.261 1.00 88.00 117 LYS A C 1
ATOM 934 O O . LYS A 1 117 ? 13.237 -2.442 -9.719 1.00 88.00 117 LYS A O 1
ATOM 939 N N . HIS A 1 118 ? 12.180 -1.097 -8.266 1.00 89.88 118 HIS A N 1
ATOM 940 C CA . HIS A 1 118 ? 13.411 -0.588 -7.650 1.00 89.88 118 HIS A CA 1
ATOM 941 C C . HIS A 1 118 ? 14.262 -1.692 -7.009 1.00 89.88 118 HIS A C 1
ATOM 943 O O . HIS A 1 118 ? 15.488 -1.615 -7.069 1.00 89.88 118 HIS A O 1
ATOM 949 N N . LYS A 1 119 ? 13.653 -2.748 -6.445 1.00 90.19 119 LYS A N 1
ATOM 950 C CA . LYS A 1 119 ? 14.393 -3.889 -5.866 1.00 90.19 119 LYS A CA 1
ATOM 951 C C . LYS A 1 119 ? 15.336 -4.538 -6.886 1.00 90.19 119 LYS A C 1
ATOM 953 O O . LYS A 1 119 ? 16.497 -4.795 -6.579 1.00 90.19 119 LYS A O 1
ATOM 958 N N . ILE A 1 120 ? 14.847 -4.752 -8.108 1.00 90.75 120 ILE A N 1
ATOM 959 C CA . ILE A 1 120 ? 15.628 -5.326 -9.213 1.00 90.75 120 ILE A CA 1
ATOM 960 C C . ILE A 1 120 ? 16.781 -4.388 -9.588 1.00 90.75 120 ILE A C 1
ATOM 962 O O . ILE A 1 120 ? 17.915 -4.826 -9.777 1.00 90.75 120 ILE A O 1
ATOM 966 N N . LEU A 1 121 ? 16.509 -3.083 -9.642 1.00 91.12 121 LEU A N 1
ATOM 967 C CA . LEU A 1 121 ? 17.512 -2.086 -9.999 1.00 91.12 121 LEU A CA 1
ATOM 968 C C . LEU A 1 121 ? 18.643 -1.999 -8.966 1.00 91.12 121 LEU A C 1
ATOM 970 O O . LEU A 1 121 ? 19.813 -1.939 -9.339 1.00 91.12 121 LEU A O 1
ATOM 974 N N . LYS A 1 122 ? 18.302 -2.065 -7.673 1.00 92.25 122 LYS A N 1
ATOM 975 C CA . LYS A 1 122 ? 19.273 -2.128 -6.572 1.00 92.25 122 LYS A CA 1
ATOM 976 C C . LYS A 1 122 ? 20.146 -3.381 -6.661 1.00 92.25 122 LYS A C 1
ATOM 978 O O . LYS A 1 122 ? 21.354 -3.287 -6.473 1.00 92.25 122 LYS A O 1
ATOM 983 N N . ALA A 1 123 ? 19.569 -4.532 -7.010 1.00 93.44 123 ALA A N 1
ATOM 984 C CA . ALA A 1 123 ? 20.345 -5.754 -7.223 1.00 93.44 123 ALA A CA 1
ATOM 985 C C . ALA A 1 123 ? 21.369 -5.587 -8.361 1.00 93.44 123 ALA A C 1
ATOM 987 O O . ALA A 1 123 ? 22.530 -5.963 -8.207 1.00 93.44 123 ALA A O 1
ATOM 988 N N . PHE A 1 124 ? 20.981 -4.950 -9.472 1.00 92.94 124 PHE A N 1
ATOM 989 C CA . PHE A 1 124 ? 21.921 -4.636 -10.551 1.00 92.94 124 PHE A CA 1
ATOM 990 C C . PHE A 1 124 ? 23.013 -3.670 -10.103 1.00 92.94 124 PHE A C 1
ATOM 992 O O . PHE A 1 124 ? 24.184 -3.938 -10.354 1.00 92.94 124 PHE A O 1
ATOM 999 N N . ALA A 1 125 ? 22.649 -2.596 -9.405 1.00 93.19 125 ALA A N 1
ATOM 1000 C CA . ALA A 1 125 ? 23.603 -1.627 -8.879 1.00 93.19 125 ALA A CA 1
ATOM 1001 C C . ALA A 1 125 ? 24.667 -2.282 -7.984 1.00 93.19 125 ALA A C 1
ATOM 1003 O O . ALA A 1 125 ? 25.852 -1.993 -8.128 1.00 93.19 125 ALA A O 1
ATOM 1004 N N . ASN A 1 126 ? 24.250 -3.206 -7.114 1.00 93.94 126 ASN A N 1
ATOM 1005 C CA . ASN A 1 126 ? 25.150 -3.923 -6.213 1.00 93.94 126 ASN A CA 1
ATOM 1006 C C . ASN A 1 126 ? 26.084 -4.889 -6.957 1.00 93.94 126 ASN A C 1
ATOM 1008 O O . ASN A 1 126 ? 27.230 -5.045 -6.553 1.00 93.94 126 ASN A O 1
ATOM 1012 N N . SER A 1 127 ? 25.613 -5.508 -8.045 1.00 93.06 127 SER A N 1
ATOM 1013 C CA . SER A 1 127 ? 26.409 -6.449 -8.852 1.00 93.06 127 SER A CA 1
ATOM 1014 C C . SER A 1 127 ? 27.464 -5.786 -9.742 1.00 93.06 127 SER A C 1
ATOM 1016 O O . SER A 1 127 ? 28.422 -6.430 -10.157 1.00 93.06 127 SER A O 1
ATOM 1018 N N . ILE A 1 128 ? 27.290 -4.505 -10.069 1.00 92.69 128 ILE A N 1
ATOM 1019 C CA . ILE A 1 128 ? 28.255 -3.764 -10.880 1.00 92.69 128 ILE A CA 1
ATOM 1020 C C . ILE A 1 128 ? 29.400 -3.334 -9.948 1.00 92.69 128 ILE A C 1
ATOM 1022 O O . ILE A 1 128 ? 29.110 -2.854 -8.857 1.00 92.69 128 ILE A O 1
ATOM 1026 N N . PRO A 1 129 ? 30.683 -3.455 -10.327 1.00 90.75 129 PRO A N 1
ATOM 1027 C CA . PRO A 1 129 ? 31.799 -2.928 -9.533 1.00 90.75 129 PRO A CA 1
ATOM 1028 C C . PRO A 1 129 ? 32.117 -1.459 -9.867 1.00 90.75 129 PRO A C 1
ATOM 1030 O O . PRO A 1 129 ? 32.449 -0.675 -8.983 1.00 90.75 129 PRO A O 1
ATOM 1033 N N . CYS A 1 130 ? 31.943 -1.042 -11.125 1.00 90.44 130 CYS A N 1
ATOM 1034 C CA . CYS A 1 130 ? 32.178 0.337 -11.557 1.00 90.44 130 CYS A CA 1
ATOM 1035 C C . CYS A 1 130 ? 31.037 1.275 -11.117 1.00 90.44 130 CYS A C 1
ATOM 1037 O O . CYS A 1 130 ? 29.863 1.011 -11.373 1.00 90.44 130 CYS A O 1
ATOM 1039 N N . ARG A 1 131 ? 31.366 2.383 -10.441 1.00 89.88 131 ARG A N 1
ATOM 1040 C CA . ARG A 1 131 ? 30.386 3.397 -9.992 1.00 89.88 131 ARG A CA 1
ATOM 1041 C C . ARG A 1 131 ? 30.329 4.637 -10.885 1.00 89.88 131 ARG A C 1
ATOM 1043 O O . ARG A 1 131 ? 29.447 5.472 -10.693 1.00 89.88 131 ARG A O 1
ATOM 1050 N N . ILE A 1 132 ? 31.222 4.747 -11.867 1.00 91.88 132 ILE A N 1
ATOM 1051 C CA . ILE A 1 132 ? 31.227 5.864 -12.814 1.00 91.88 132 ILE A CA 1
ATOM 1052 C C . ILE A 1 132 ? 29.934 5.803 -13.632 1.00 91.88 132 ILE A C 1
ATOM 1054 O O . ILE A 1 132 ? 29.636 4.785 -14.253 1.00 91.88 132 ILE A O 1
ATOM 1058 N N . ASN A 1 133 ? 29.151 6.885 -13.604 1.00 91.75 133 ASN A N 1
ATOM 1059 C CA . ASN A 1 133 ? 27.890 7.015 -14.338 1.00 91.75 133 ASN A CA 1
ATOM 1060 C C . ASN A 1 133 ? 26.912 5.842 -14.125 1.00 91.75 133 ASN A C 1
ATOM 1062 O O . ASN A 1 133 ? 26.238 5.405 -15.058 1.00 91.75 133 ASN A O 1
ATOM 1066 N N . LEU A 1 134 ? 26.794 5.341 -12.889 1.00 92.69 134 LEU A N 1
ATOM 1067 C CA . LEU A 1 134 ? 25.939 4.194 -12.556 1.00 92.69 134 LEU A CA 1
ATOM 1068 C C . LEU A 1 134 ? 24.497 4.342 -13.077 1.00 92.69 134 LEU A C 1
ATOM 1070 O O . LEU A 1 134 ? 23.931 3.381 -13.592 1.00 92.69 134 LEU A O 1
ATOM 1074 N N . GLY A 1 135 ? 23.919 5.546 -12.999 1.00 92.94 135 GLY A N 1
ATOM 1075 C CA . GLY A 1 135 ? 22.577 5.826 -13.520 1.00 92.94 135 GLY A CA 1
ATOM 1076 C C . GLY A 1 135 ? 22.438 5.540 -15.019 1.00 92.94 135 GLY A C 1
ATOM 1077 O O . GLY A 1 135 ? 21.457 4.924 -15.428 1.00 92.94 135 GLY A O 1
ATOM 1078 N N . HIS A 1 136 ? 23.446 5.899 -15.819 1.00 94.38 136 HIS A N 1
ATOM 1079 C CA . HIS A 1 136 ? 23.473 5.624 -17.258 1.00 94.38 136 HIS A CA 1
ATOM 1080 C C . HIS A 1 136 ? 23.547 4.116 -17.536 1.00 94.38 136 HIS A C 1
ATOM 1082 O O . HIS A 1 136 ? 22.766 3.583 -18.321 1.00 94.38 136 HIS A O 1
ATOM 1088 N N . THR A 1 137 ? 24.415 3.395 -16.823 1.00 94.44 137 THR A N 1
ATOM 1089 C CA . THR A 1 137 ? 24.531 1.932 -16.943 1.00 94.44 137 THR A CA 1
ATOM 1090 C C . THR A 1 137 ? 23.220 1.223 -16.595 1.00 94.44 137 THR A C 1
ATOM 1092 O O . THR A 1 137 ? 22.782 0.312 -17.301 1.00 94.44 137 THR A O 1
ATOM 1095 N N . LEU A 1 138 ? 22.558 1.654 -15.519 1.00 94.38 138 LEU A N 1
ATOM 1096 C CA . LEU A 1 138 ? 21.268 1.113 -15.099 1.00 94.38 138 LEU A CA 1
ATOM 1097 C C . LEU A 1 138 ? 20.152 1.430 -16.106 1.00 94.38 138 LEU A C 1
ATOM 1099 O O . LEU A 1 138 ? 19.347 0.548 -16.411 1.00 94.38 138 LEU A O 1
ATOM 1103 N N . ALA A 1 139 ? 20.121 2.651 -16.648 1.00 94.44 139 ALA A N 1
ATOM 1104 C CA . ALA A 1 139 ? 19.166 3.052 -17.677 1.00 94.44 139 ALA A CA 1
ATOM 1105 C C . ALA A 1 139 ? 19.314 2.194 -18.943 1.00 94.44 139 ALA A C 1
ATOM 1107 O O . ALA A 1 139 ? 18.328 1.607 -19.391 1.00 94.44 139 ALA A O 1
ATOM 1108 N N . ASN A 1 140 ? 20.542 2.020 -19.442 1.00 94.62 140 ASN A N 1
ATOM 1109 C CA . ASN A 1 140 ? 20.822 1.172 -20.605 1.00 94.62 140 ASN A CA 1
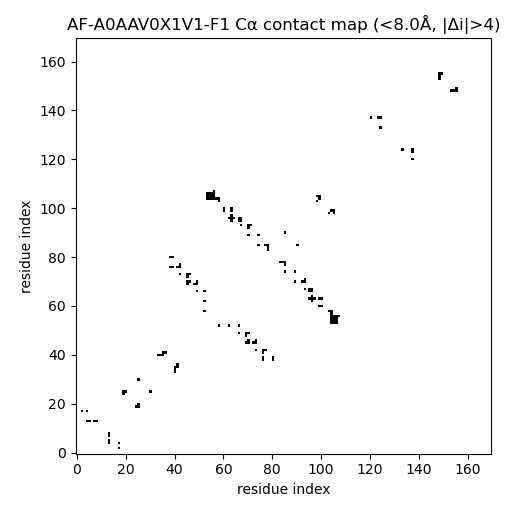ATOM 1110 C C . ASN A 1 140 ? 20.390 -0.278 -20.362 1.00 94.62 140 ASN A C 1
ATOM 1112 O O . ASN A 1 140 ? 19.765 -0.898 -21.221 1.00 94.62 140 ASN A O 1
ATOM 1116 N N . LYS A 1 141 ? 20.638 -0.818 -19.163 1.00 93.44 141 LYS A N 1
ATOM 1117 C CA . LYS A 1 141 ? 20.190 -2.169 -18.805 1.00 93.44 141 LYS A CA 1
ATOM 1118 C C . LYS A 1 141 ? 18.666 -2.306 -18.835 1.00 93.44 141 LYS A C 1
ATOM 1120 O O . LYS A 1 141 ? 18.162 -3.294 -19.365 1.00 93.44 141 LYS A O 1
ATOM 1125 N N . ILE A 1 142 ? 17.927 -1.329 -18.302 1.00 93.25 142 ILE A N 1
ATOM 1126 C CA . ILE A 1 142 ? 16.456 -1.324 -18.365 1.00 93.25 142 ILE A CA 1
ATOM 1127 C C . ILE A 1 142 ? 15.979 -1.250 -19.822 1.00 93.25 142 ILE A C 1
ATOM 1129 O O . ILE A 1 142 ? 15.062 -1.984 -20.190 1.00 93.25 142 ILE A O 1
ATOM 1133 N N . GLN A 1 143 ? 16.589 -0.392 -20.645 1.00 94.94 143 GLN A N 1
ATOM 1134 C CA . GLN A 1 143 ? 16.232 -0.244 -22.059 1.00 94.94 143 GLN A CA 1
ATOM 1135 C C . GLN A 1 143 ? 16.438 -1.553 -22.831 1.00 94.94 143 GLN A C 1
ATOM 1137 O O . GLN A 1 143 ? 15.523 -2.001 -23.520 1.00 94.94 143 GLN A O 1
ATOM 1142 N N . LEU A 1 144 ? 17.579 -2.224 -22.645 1.00 94.56 144 LEU A N 1
ATOM 1143 C CA . LEU A 1 144 ? 17.865 -3.521 -23.269 1.00 94.56 144 LEU A CA 1
ATOM 1144 C C . LEU A 1 144 ? 16.890 -4.615 -22.811 1.00 94.56 144 LEU A C 1
ATOM 1146 O O . LEU A 1 144 ? 16.389 -5.385 -23.630 1.00 94.56 144 LEU A O 1
ATOM 1150 N N . GLN A 1 145 ? 16.562 -4.663 -21.514 1.00 91.75 145 GLN A N 1
ATOM 1151 C CA . GLN A 1 145 ? 15.546 -5.586 -20.997 1.00 91.75 145 GLN A CA 1
ATOM 1152 C C . GLN A 1 145 ? 14.167 -5.326 -21.608 1.00 91.75 145 GLN A C 1
ATOM 1154 O O . GLN A 1 145 ? 13.435 -6.274 -21.888 1.00 91.75 145 GLN A O 1
ATOM 1159 N N . MET A 1 146 ? 13.807 -4.060 -21.822 1.00 90.50 146 MET A N 1
ATOM 1160 C CA . MET A 1 146 ? 12.544 -3.698 -22.457 1.00 90.50 146 MET A CA 1
ATOM 1161 C C . MET A 1 146 ? 12.522 -4.096 -23.938 1.00 90.50 146 MET A C 1
ATOM 1163 O O . MET A 1 146 ? 11.558 -4.713 -24.383 1.00 90.50 146 MET A O 1
ATOM 1167 N N . ALA A 1 147 ? 13.599 -3.819 -24.679 1.00 93.50 147 ALA A N 1
ATOM 1168 C CA . ALA A 1 147 ? 13.737 -4.204 -26.084 1.00 93.50 147 ALA A CA 1
ATOM 1169 C C . ALA A 1 147 ? 13.616 -5.725 -26.271 1.00 93.50 147 ALA A C 1
ATOM 1171 O O . ALA A 1 147 ? 12.848 -6.189 -27.109 1.00 93.50 147 ALA A O 1
ATOM 1172 N N . SER A 1 148 ? 14.293 -6.509 -25.427 1.00 92.38 148 SER A N 1
ATOM 1173 C CA . SER A 1 148 ? 14.189 -7.973 -25.434 1.00 92.38 148 SER A CA 1
ATOM 1174 C C . SER A 1 148 ? 12.757 -8.464 -25.177 1.00 92.38 148 SER A C 1
ATOM 1176 O O . SER A 1 148 ? 12.282 -9.366 -25.871 1.00 92.38 148 SER A O 1
ATOM 1178 N N . ARG A 1 149 ? 12.027 -7.848 -24.236 1.00 89.19 149 ARG A N 1
ATOM 1179 C CA . ARG A 1 149 ? 10.614 -8.183 -23.980 1.00 89.19 149 ARG A CA 1
ATOM 1180 C C . ARG A 1 149 ? 9.719 -7.901 -25.180 1.00 89.19 149 ARG A C 1
ATOM 1182 O O . ARG A 1 149 ? 8.862 -8.723 -25.486 1.00 89.19 149 ARG A O 1
ATOM 1189 N N . TYR A 1 150 ? 9.933 -6.779 -25.866 1.00 87.50 150 TYR A N 1
ATOM 1190 C CA . TYR A 1 150 ? 9.194 -6.459 -27.086 1.00 87.50 150 TYR A CA 1
ATOM 1191 C C . TYR A 1 150 ? 9.480 -7.462 -28.203 1.00 87.50 150 TYR A C 1
ATOM 1193 O O . TYR A 1 150 ? 8.544 -7.985 -28.790 1.00 87.50 150 TYR A O 1
ATOM 1201 N N . LEU A 1 151 ? 10.745 -7.801 -28.453 1.00 91.12 151 LEU A N 1
ATOM 1202 C CA . LEU A 1 151 ? 11.102 -8.762 -29.504 1.00 91.12 151 LEU A CA 1
ATOM 1203 C C . LEU A 1 151 ? 10.537 -10.165 -29.245 1.00 91.12 151 LEU A C 1
ATOM 1205 O O . LEU A 1 151 ? 10.145 -10.860 -30.174 1.00 91.12 151 LEU A O 1
ATOM 1209 N N . THR A 1 152 ? 10.476 -10.577 -27.979 1.00 90.69 152 THR A N 1
ATOM 1210 C CA . THR A 1 152 ? 9.988 -11.907 -27.577 1.00 90.69 152 THR A CA 1
ATOM 1211 C C . THR A 1 152 ? 8.487 -11.950 -27.290 1.00 90.69 152 THR A C 1
ATOM 1213 O O . THR A 1 152 ? 7.972 -13.012 -26.949 1.00 90.69 152 THR A O 1
ATOM 1216 N N . MET A 1 153 ? 7.786 -10.809 -27.363 1.00 82.94 153 MET A N 1
ATOM 1217 C CA . MET A 1 153 ? 6.385 -10.656 -26.935 1.00 82.94 153 MET A CA 1
ATOM 1218 C C . MET A 1 153 ? 6.107 -11.186 -25.511 1.00 82.94 153 MET A C 1
ATOM 1220 O O . MET A 1 153 ? 4.970 -11.489 -25.138 1.00 82.94 153 MET A O 1
ATOM 1224 N N . SER A 1 154 ? 7.142 -11.276 -24.672 1.00 80.12 154 SER A N 1
ATOM 1225 C CA . SER A 1 154 ? 7.057 -11.921 -23.365 1.00 80.12 154 SER A CA 1
ATOM 1226 C C . SER A 1 154 ? 6.379 -11.008 -22.340 1.00 80.12 154 SER A C 1
ATOM 1228 O O . SER A 1 154 ? 6.821 -9.895 -22.053 1.00 80.12 154 SER A O 1
ATOM 1230 N N . GLY A 1 155 ? 5.267 -11.480 -21.767 1.00 72.75 155 GLY A N 1
ATOM 1231 C CA . GLY A 1 155 ? 4.537 -10.762 -20.714 1.00 72.75 155 GLY A CA 1
ATOM 1232 C C . GLY A 1 155 ? 3.750 -9.529 -21.181 1.00 72.75 155 GLY A C 1
ATOM 1233 O O . GLY A 1 155 ? 3.294 -8.762 -20.336 1.00 72.75 155 GLY A O 1
ATOM 1234 N N . LEU A 1 156 ? 3.574 -9.338 -22.496 1.00 70.75 156 LEU A N 1
ATOM 1235 C CA . LEU A 1 156 ? 2.823 -8.217 -23.090 1.00 70.75 156 LEU A CA 1
ATOM 1236 C C . LEU A 1 156 ? 1.371 -8.571 -23.470 1.00 70.75 156 LEU A C 1
ATOM 1238 O O . LEU A 1 156 ? 0.563 -7.672 -23.694 1.00 70.75 156 LEU A O 1
ATOM 1242 N N . GLY A 1 157 ? 1.023 -9.862 -23.500 1.00 64.56 157 GLY A N 1
ATOM 1243 C CA . GLY A 1 157 ? -0.255 -10.376 -24.019 1.00 64.56 157 GLY A CA 1
ATOM 1244 C C . GLY A 1 157 ? -1.531 -9.676 -23.514 1.00 64.56 157 GLY A C 1
ATOM 1245 O O . GLY A 1 157 ? -2.342 -9.263 -24.341 1.00 64.56 157 GLY A O 1
ATOM 1246 N N . PRO A 1 158 ? -1.724 -9.461 -22.198 1.00 60.28 158 PRO A N 1
ATOM 1247 C CA . PRO A 1 158 ? -2.947 -8.831 -21.688 1.00 60.28 158 PRO A CA 1
ATOM 1248 C C . PRO A 1 158 ? -3.077 -7.343 -22.055 1.00 60.28 158 PRO A C 1
ATOM 1250 O O . PRO A 1 158 ? -4.182 -6.825 -22.180 1.00 60.28 158 PRO A O 1
ATOM 1253 N N . PHE A 1 159 ? -1.950 -6.644 -22.217 1.00 55.75 159 PHE A N 1
ATOM 1254 C CA . PHE A 1 159 ? -1.915 -5.190 -22.402 1.00 55.75 159 PHE A CA 1
ATOM 1255 C C . PHE A 1 159 ? -2.169 -4.793 -23.862 1.00 55.75 159 PHE A C 1
ATOM 1257 O O . PHE A 1 159 ? -2.885 -3.832 -24.135 1.00 55.75 159 PHE A O 1
ATOM 1264 N N . VAL A 1 160 ? -1.630 -5.571 -24.807 1.00 57.97 160 VAL A N 1
ATOM 1265 C CA . VAL A 1 160 ? -1.830 -5.354 -26.250 1.00 57.97 160 VAL A CA 1
ATOM 1266 C C . VAL A 1 160 ? -3.290 -5.605 -26.643 1.00 57.97 160 VAL A C 1
ATOM 1268 O O . VAL A 1 160 ? -3.846 -4.857 -27.443 1.00 57.97 160 VAL A O 1
ATOM 1271 N N . HIS A 1 161 ? -3.945 -6.593 -26.024 1.00 52.25 161 HIS A N 1
ATOM 1272 C CA . HIS A 1 161 ? -5.356 -6.890 -26.280 1.00 52.25 161 HIS A CA 1
ATOM 1273 C C . HIS A 1 161 ? -6.294 -5.762 -25.811 1.00 52.25 161 HIS A C 1
ATOM 1275 O O . HIS A 1 161 ? -7.259 -5.440 -26.500 1.00 52.25 161 HIS A O 1
ATOM 1281 N N . PHE A 1 162 ? -5.994 -5.124 -24.673 1.00 54.75 162 PHE A N 1
ATOM 1282 C CA . PHE A 1 162 ? -6.772 -3.995 -24.149 1.00 54.75 162 PHE A CA 1
ATOM 1283 C C . PHE A 1 162 ? -6.643 -2.741 -25.034 1.00 54.75 162 PHE A C 1
ATOM 1285 O O . PHE A 1 162 ? -7.644 -2.105 -25.360 1.00 54.75 162 PHE A O 1
ATOM 1292 N N . LEU A 1 163 ? -5.426 -2.425 -25.495 1.00 49.56 163 LEU A N 1
ATOM 1293 C CA . LEU A 1 163 ? -5.184 -1.306 -26.417 1.00 49.56 163 LEU A CA 1
ATOM 1294 C C . LEU A 1 163 ? -5.835 -1.538 -27.791 1.00 49.56 163 LEU A C 1
ATOM 1296 O O . LEU A 1 163 ? -6.436 -0.623 -28.350 1.00 49.56 163 LEU A O 1
ATOM 1300 N N . ALA A 1 164 ? -5.788 -2.768 -28.311 1.00 50.53 164 ALA A N 1
ATOM 1301 C CA . ALA A 1 164 ? -6.440 -3.126 -29.573 1.00 50.53 164 ALA A CA 1
ATOM 1302 C C . ALA A 1 164 ? -7.977 -3.021 -29.511 1.00 50.53 164 ALA A C 1
ATOM 1304 O O . ALA A 1 164 ? -8.617 -2.749 -30.526 1.00 50.53 164 ALA A O 1
ATOM 1305 N N . GLN A 1 165 ? -8.577 -3.216 -28.333 1.00 46.38 165 GLN A N 1
ATOM 1306 C CA . GLN A 1 165 ? -10.019 -3.062 -28.123 1.00 46.38 165 GLN A CA 1
ATOM 1307 C C . GLN A 1 165 ? -10.459 -1.594 -28.059 1.00 46.38 165 GLN A C 1
ATOM 1309 O O . GLN A 1 165 ? -11.529 -1.271 -28.566 1.00 46.38 165 GLN A O 1
ATOM 1314 N N . GLN A 1 166 ? -9.638 -0.697 -27.502 1.00 46.06 166 GLN A N 1
ATOM 1315 C CA . GLN A 1 166 ? -9.947 0.739 -27.465 1.00 46.06 166 GLN A CA 1
ATOM 1316 C C . GLN A 1 166 ? -9.819 1.424 -28.835 1.00 46.06 166 GLN A C 1
ATOM 1318 O O . GLN A 1 166 ? -10.550 2.369 -29.108 1.00 46.06 166 GLN A O 1
ATOM 1323 N N . ILE A 1 167 ? -8.949 0.926 -29.719 1.00 46.78 167 ILE A N 1
ATOM 1324 C CA . ILE A 1 167 ? -8.770 1.478 -31.075 1.00 46.78 167 ILE A CA 1
ATOM 1325 C C . ILE A 1 167 ? -9.949 1.131 -32.005 1.00 46.78 167 ILE A C 1
ATOM 1327 O O . ILE A 1 167 ? -10.194 1.846 -32.964 1.00 46.78 167 ILE A O 1
ATOM 1331 N N . LYS A 1 168 ? -10.725 0.077 -31.713 1.00 38.25 168 LYS A N 1
ATOM 1332 C CA . LYS A 1 168 ? -11.920 -0.305 -32.497 1.00 38.25 168 LYS A CA 1
ATOM 1333 C C . LYS A 1 168 ? -13.198 0.466 -32.130 1.00 38.25 168 LYS A C 1
ATOM 1335 O O . LYS A 1 168 ? -14.242 0.192 -32.711 1.00 38.25 168 LYS A O 1
ATOM 1340 N N . LEU A 1 169 ? -13.135 1.370 -31.151 1.00 41.22 169 LEU A N 1
ATOM 1341 C CA . LEU A 1 169 ? -14.267 2.192 -30.698 1.00 41.22 169 LEU A CA 1
ATOM 1342 C C . LEU A 1 169 ? -14.194 3.647 -31.201 1.00 41.22 169 LEU A C 1
ATOM 1344 O O . LEU A 1 169 ? -14.957 4.486 -30.725 1.00 41.22 169 LEU A O 1
ATOM 1348 N N . TYR A 1 170 ? -13.313 3.924 -32.167 1.00 39.59 170 TYR A N 1
ATOM 1349 C CA . TYR A 1 170 ? -13.236 5.178 -32.918 1.00 39.59 170 TYR A CA 1
ATOM 1350 C C . TYR A 1 170 ? -13.319 4.905 -34.417 1.00 39.59 170 TYR A C 1
ATOM 1352 O O . TYR A 1 170 ? -12.703 3.909 -34.862 1.00 39.59 170 TYR A O 1
#

Sequence (170 aa):
MHDVTEGVARYDMAVIITQLINDKYFTLIVGELVPIETPVWQLYIALRKIVDICCAKTIQSECSHLLDQIVAEHNRLYLLLSGSNLKPKFHMLTHYGRLLIKNGPLILTSCIRFEAKHKILKAFANSIPCRINLGHTLANKIQLQMASRYLTMSGLGPFVHFLAQQIKLY

pLDDT: mean 82.87, std 14.97, range [37.28, 97.25]

Radius of gyration: 22.23 Å; Cα contacts (8 Å, |Δi|>4): 89; chains: 1; bounding box: 53×36×57 Å

Organism: NCBI:txid13131

Solvent-accessible surface area (backbone atoms only — not comparable to full-atom values): 9969 Å² total; per-residue (Å²): 127,83,70,90,37,74,93,77,45,60,69,69,55,29,52,51,52,52,49,35,49,75,72,66,43,47,61,77,73,45,48,87,77,46,67,77,86,39,66,71,52,47,34,49,52,32,49,50,53,50,50,52,61,44,60,30,82,75,74,63,77,69,52,24,61,55,45,45,53,40,47,53,53,27,51,52,44,45,38,70,76,63,77,49,82,84,52,70,73,63,58,55,51,70,50,44,28,62,46,34,70,76,72,39,44,52,45,80,76,47,62,65,65,59,57,58,51,47,55,58,52,50,54,52,58,70,71,47,86,73,69,80,64,43,67,57,56,52,50,51,50,52,51,52,54,50,53,52,31,60,77,65,56,56,92,43,65,76,60,56,55,54,54,59,55,61,59,73,75,108

Foldseek 3Di:
DPQPCVPPDDPVVSVVQVVCVVVVVVCVVCVVVDDCPDLVNLLVVLVVVLVCQLQDPADDLCVLVVQLVSLVSNQVSCCVVVVDDDDPVSVVSNCVSVVCNVPNRNNVVDCVVVVVVVVVLVVVLVPDPDPVPSVVVSVVVVVVVVVVCVVVVPPCVVVVVVVVVVVVVD